Protein AF-A0A6M0G8H9-F1 (afdb_monomer_lite)

pLDDT: mean 71.39, std 15.35, range [39.88, 92.38]

Radius of gyration: 17.08 Å; chains: 1; bounding box: 27×39×50 Å

Structure (mmCIF, N/CA/C/O backbone):
data_AF-A0A6M0G8H9-F1
#
_entry.id   AF-A0A6M0G8H9-F1
#
loop_
_atom_site.group_PDB
_atom_site.id
_atom_site.type_symbol
_atom_site.label_atom_id
_atom_site.label_alt_id
_atom_site.label_comp_id
_atom_site.label_asym_id
_atom_site.label_entity_id
_atom_site.label_seq_id
_atom_site.pdbx_PDB_ins_code
_atom_site.Cartn_x
_atom_site.Cartn_y
_atom_site.Cartn_z
_atom_site.occupancy
_atom_site.B_iso_or_equiv
_atom_site.auth_seq_id
_atom_site.auth_comp_id
_atom_site.auth_asym_id
_atom_site.auth_atom_id
_atom_site.pdbx_PDB_model_num
ATOM 1 N N . MET A 1 1 ? 1.713 2.900 30.740 1.00 43.47 1 MET A N 1
ATOM 2 C CA . MET A 1 1 ? 2.068 2.726 29.312 1.00 43.47 1 MET A CA 1
ATOM 3 C C . MET A 1 1 ? 1.601 1.349 28.860 1.00 43.47 1 MET A C 1
ATOM 5 O O . MET A 1 1 ? 2.13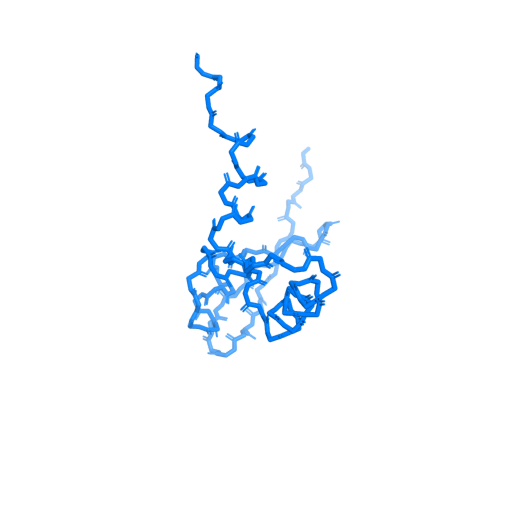2 0.356 29.339 1.00 43.47 1 MET A O 1
ATOM 9 N N . GLY A 1 2 ? 0.553 1.272 28.034 1.00 55.38 2 GLY A N 1
ATOM 10 C CA . GLY A 1 2 ? -0.006 -0.007 27.579 1.00 55.38 2 GLY A CA 1
ATOM 11 C C . GLY A 1 2 ? 0.947 -0.728 26.624 1.00 55.38 2 GLY A C 1
ATOM 12 O O . GLY A 1 2 ? 1.447 -0.128 25.676 1.00 55.38 2 GLY A O 1
ATOM 13 N N . LYS A 1 3 ? 1.216 -2.011 26.883 1.00 59.44 3 LYS A N 1
ATOM 14 C CA . LYS A 1 3 ? 2.064 -2.865 26.042 1.00 59.44 3 LYS A CA 1
ATOM 15 C C . LYS A 1 3 ? 1.413 -2.975 24.658 1.00 59.44 3 LYS A C 1
ATOM 17 O O . LYS A 1 3 ? 0.318 -3.519 24.540 1.00 59.44 3 LYS A O 1
ATOM 22 N N . VAL A 1 4 ? 2.052 -2.435 23.619 1.00 60.81 4 VAL A N 1
ATOM 23 C CA . VAL A 1 4 ? 1.546 -2.528 22.242 1.00 60.81 4 VAL A CA 1
ATOM 24 C C . VAL A 1 4 ? 1.615 -3.990 21.810 1.00 60.81 4 VAL A C 1
ATOM 26 O O . VAL A 1 4 ? 2.680 -4.502 21.472 1.00 60.81 4 VAL A O 1
ATOM 29 N N . VAL A 1 5 ? 0.482 -4.689 21.861 1.00 73.38 5 VAL A N 1
ATOM 30 C CA . VAL A 1 5 ? 0.413 -6.087 21.436 1.00 73.38 5 VAL A CA 1
ATOM 31 C C . VAL A 1 5 ? 0.386 -6.108 19.909 1.00 73.38 5 VAL A C 1
ATOM 33 O O . VAL A 1 5 ? -0.575 -5.651 19.293 1.00 73.38 5 VAL A O 1
ATOM 36 N N . LYS A 1 6 ? 1.453 -6.608 19.289 1.00 81.88 6 LYS A N 1
ATOM 37 C CA . LYS A 1 6 ? 1.514 -6.897 17.852 1.00 81.88 6 LYS A CA 1
ATOM 38 C C . LYS A 1 6 ? 1.271 -8.383 17.622 1.00 81.88 6 LYS A C 1
ATOM 40 O O . LYS A 1 6 ? 1.513 -9.200 18.508 1.00 81.88 6 LYS A O 1
ATOM 45 N N . PHE A 1 7 ? 0.796 -8.738 16.441 1.00 86.25 7 PHE A N 1
ATOM 46 C CA . PHE A 1 7 ? 0.798 -10.117 15.980 1.00 86.25 7 PHE A CA 1
ATOM 47 C C . PHE A 1 7 ? 1.237 -10.179 14.524 1.00 86.25 7 PHE A C 1
ATOM 49 O O . PHE A 1 7 ? 1.046 -9.233 13.760 1.00 86.25 7 PHE A O 1
ATOM 56 N N . GLN A 1 8 ? 1.879 -11.286 14.180 1.00 89.69 8 GLN A N 1
ATOM 57 C CA . GLN A 1 8 ? 2.435 -11.525 12.860 1.00 89.69 8 GLN A CA 1
ATOM 58 C C . GLN A 1 8 ? 1.424 -12.307 12.024 1.00 89.69 8 GLN A C 1
ATOM 60 O O . GLN A 1 8 ? 0.796 -13.251 12.506 1.00 89.69 8 GLN A O 1
ATOM 65 N N . ARG A 1 9 ? 1.249 -11.891 10.773 1.00 88.06 9 ARG A N 1
ATOM 66 C CA . ARG A 1 9 ? 0.478 -12.597 9.749 1.00 88.06 9 ARG A CA 1
ATOM 67 C C . ARG A 1 9 ? 1.385 -12.863 8.562 1.00 88.06 9 ARG A C 1
ATOM 69 O O . ARG A 1 9 ? 2.222 -12.029 8.244 1.00 88.06 9 ARG A O 1
ATOM 76 N N . TYR A 1 10 ? 1.195 -13.989 7.891 1.00 91.62 10 TYR A N 1
ATOM 77 C CA . TYR A 1 10 ? 1.904 -14.274 6.649 1.00 91.62 10 TYR A CA 1
ATOM 78 C C . TYR A 1 10 ? 1.014 -13.937 5.458 1.00 91.62 10 TYR A C 1
ATOM 80 O O . TYR A 1 10 ? -0.128 -14.389 5.384 1.00 91.62 10 TYR A O 1
ATOM 88 N N . VAL A 1 11 ? 1.541 -13.140 4.533 1.00 89.50 11 VAL A N 1
ATOM 89 C CA . VAL A 1 11 ? 0.892 -12.775 3.271 1.00 89.50 11 VAL A CA 1
ATOM 90 C C . VAL A 1 11 ? 1.862 -13.131 2.154 1.00 89.50 11 VAL A C 1
ATOM 92 O O . VAL A 1 11 ? 2.985 -12.639 2.144 1.00 89.50 11 VAL A O 1
ATOM 95 N N . ASN A 1 12 ? 1.460 -14.033 1.253 1.00 90.88 12 ASN A N 1
ATOM 96 C CA . ASN A 1 12 ? 2.296 -14.530 0.148 1.00 90.88 12 ASN A CA 1
ATOM 97 C C . ASN A 1 12 ? 3.713 -14.973 0.581 1.00 90.88 12 ASN A C 1
ATOM 99 O O . ASN A 1 12 ? 4.686 -14.745 -0.127 1.00 90.88 12 ASN A O 1
ATOM 103 N N . GLY A 1 13 ? 3.839 -15.573 1.769 1.00 90.81 13 GLY A N 1
ATOM 104 C CA . GLY A 1 13 ? 5.124 -16.023 2.322 1.00 90.81 13 GLY A CA 1
ATOM 105 C C . GLY A 1 13 ? 5.921 -14.962 3.091 1.00 90.81 13 GLY A C 1
ATOM 106 O O . GLY A 1 13 ? 6.899 -15.310 3.746 1.00 90.81 13 GLY A O 1
ATOM 107 N N . PHE A 1 14 ? 5.485 -13.700 3.106 1.00 90.50 14 PHE A N 1
ATOM 108 C CA . PHE A 1 14 ? 6.141 -12.620 3.845 1.00 90.50 14 PHE A CA 1
ATOM 109 C C . PHE A 1 14 ? 5.450 -12.343 5.180 1.00 90.50 14 PHE A C 1
ATOM 111 O O . PHE A 1 14 ? 4.222 -12.326 5.270 1.00 90.50 14 PHE A O 1
ATOM 118 N N . CYS A 1 15 ? 6.248 -12.107 6.223 1.00 92.38 15 CYS A N 1
ATOM 119 C CA . CYS A 1 15 ? 5.746 -11.770 7.550 1.00 92.38 15 CYS A CA 1
ATOM 120 C C . CYS A 1 15 ? 5.353 -10.288 7.621 1.00 92.38 15 CYS A C 1
ATOM 122 O O . CYS A 1 15 ? 6.166 -9.394 7.388 1.00 92.38 15 CYS A O 1
ATOM 124 N N . VAL A 1 16 ? 4.096 -10.037 7.972 1.00 90.44 16 VAL A N 1
ATOM 125 C CA . VAL A 1 16 ? 3.483 -8.719 8.094 1.00 90.44 16 VAL A CA 1
ATOM 126 C C . VAL A 1 16 ? 3.012 -8.528 9.531 1.00 90.44 16 VAL A C 1
ATOM 128 O O . VAL A 1 16 ? 2.187 -9.284 10.047 1.00 90.44 16 VAL A O 1
ATOM 131 N N . GLU A 1 17 ? 3.522 -7.489 10.189 1.00 88.62 17 GLU A N 1
ATOM 132 C CA . GLU A 1 17 ? 3.082 -7.122 11.533 1.00 88.62 17 GLU A CA 1
ATOM 133 C C . GLU A 1 17 ? 1.781 -6.318 11.498 1.00 88.62 17 GLU A C 1
ATOM 135 O O . GLU A 1 17 ? 1.656 -5.336 10.757 1.00 88.62 17 GLU A O 1
ATOM 140 N N . GLN A 1 18 ? 0.851 -6.692 12.377 1.00 88.50 18 GLN A N 1
ATOM 141 C CA . GLN A 1 18 ? -0.359 -5.934 12.657 1.00 88.50 18 GLN A CA 1
ATOM 142 C C . GLN A 1 18 ? -0.461 -5.606 14.149 1.00 88.50 18 GLN A C 1
ATOM 144 O O . GLN A 1 18 ? -0.256 -6.455 15.022 1.00 88.50 18 GLN A O 1
ATOM 149 N N . ARG A 1 19 ? -0.794 -4.355 14.462 1.00 86.38 19 ARG A N 1
ATOM 150 C CA . ARG A 1 19 ? -1.039 -3.902 15.829 1.00 86.38 19 ARG A CA 1
ATOM 151 C C . ARG A 1 19 ? -2.441 -4.329 16.265 1.00 86.38 19 ARG A C 1
ATOM 153 O O . ARG A 1 19 ? -3.415 -4.057 15.572 1.00 86.38 19 ARG A O 1
ATOM 160 N N . LYS A 1 20 ? -2.569 -4.979 17.425 1.00 84.44 20 LYS A N 1
ATOM 161 C CA . LYS A 1 20 ? -3.875 -5.434 17.934 1.00 84.44 20 LYS A CA 1
ATOM 162 C C . LYS A 1 20 ? -4.771 -4.294 18.407 1.00 84.44 20 LYS A C 1
ATOM 164 O O . LYS A 1 20 ? -5.981 -4.455 18.391 1.00 84.44 20 LYS A O 1
ATOM 169 N N . SER A 1 21 ? -4.194 -3.182 18.859 1.00 84.06 21 SER A N 1
ATOM 170 C CA . SER A 1 21 ? -4.959 -2.099 19.487 1.00 84.06 21 SER A CA 1
ATOM 171 C C . SER A 1 21 ? -5.811 -1.298 18.504 1.00 84.06 21 SER A C 1
ATOM 173 O O . SER A 1 21 ? -6.893 -0.864 18.868 1.00 84.06 21 SER A O 1
ATOM 175 N N . ASP A 1 22 ? -5.324 -1.085 17.282 1.00 80.75 22 ASP A N 1
ATOM 176 C CA . ASP A 1 22 ? -5.960 -0.231 16.266 1.00 80.75 22 ASP A CA 1
ATOM 177 C C . ASP A 1 22 ? -5.999 -0.885 14.874 1.00 80.75 22 ASP A C 1
ATOM 179 O O . ASP A 1 22 ? -6.486 -0.295 13.913 1.00 80.75 22 ASP A O 1
ATOM 183 N N . GLY A 1 23 ? -5.478 -2.108 14.745 1.00 81.62 23 GLY A N 1
ATOM 184 C CA . GLY A 1 23 ? -5.419 -2.824 13.479 1.00 81.62 23 GLY A CA 1
ATOM 185 C C . GLY A 1 23 ? -4.366 -2.301 12.501 1.00 81.62 23 GLY A C 1
ATOM 186 O O . GLY A 1 23 ? -4.358 -2.781 11.369 1.00 81.62 23 GLY A O 1
ATOM 187 N N . PHE A 1 24 ? -3.480 -1.377 12.896 1.00 83.06 24 PHE A N 1
ATOM 188 C CA . PHE A 1 24 ? -2.469 -0.806 12.003 1.00 83.06 24 PHE A CA 1
ATOM 189 C C . PHE A 1 24 ? -1.549 -1.886 11.421 1.00 83.06 24 PHE A C 1
ATOM 191 O O . PHE A 1 24 ? -1.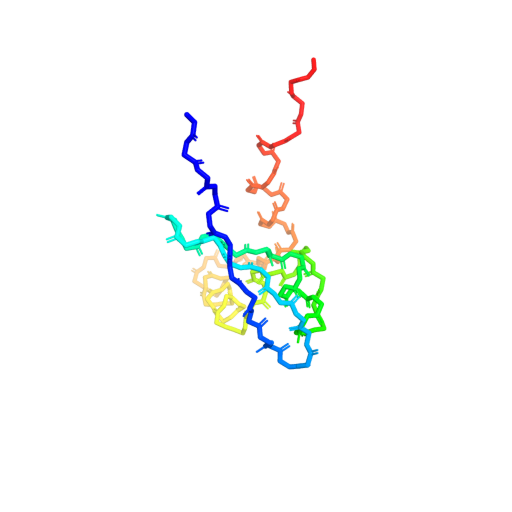005 -2.709 12.162 1.00 83.06 24 PHE A O 1
ATOM 198 N N . VAL A 1 25 ? -1.346 -1.857 10.101 1.00 86.69 25 VAL A N 1
ATOM 199 C CA . VAL A 1 25 ? -0.519 -2.815 9.350 1.00 86.69 25 VAL A CA 1
ATOM 200 C C . VAL A 1 25 ? 0.727 -2.117 8.813 1.00 86.69 25 VAL A C 1
ATOM 202 O O . VAL A 1 25 ? 0.651 -0.992 8.321 1.00 86.69 25 VAL A O 1
ATOM 205 N N . ASN A 1 26 ? 1.875 -2.795 8.861 1.00 84.31 26 ASN A N 1
ATOM 206 C CA . ASN A 1 26 ? 3.090 -2.304 8.216 1.00 84.31 26 ASN A CA 1
ATOM 207 C C . ASN A 1 26 ? 2.939 -2.325 6.680 1.00 84.31 26 ASN A C 1
ATOM 209 O O . ASN A 1 26 ? 3.023 -3.382 6.050 1.00 84.31 26 ASN A O 1
ATOM 213 N N . ALA A 1 27 ? 2.722 -1.148 6.088 1.00 80.56 27 ALA A N 1
ATOM 214 C CA . ALA A 1 27 ? 2.521 -0.984 4.649 1.00 80.56 27 ALA A CA 1
ATOM 215 C C . ALA A 1 27 ? 3.730 -1.452 3.822 1.00 80.56 27 ALA A C 1
ATOM 217 O O . ALA A 1 27 ? 3.546 -2.112 2.807 1.00 80.56 27 ALA A O 1
ATOM 218 N N . THR A 1 28 ? 4.962 -1.210 4.282 1.00 84.56 28 THR A N 1
ATOM 219 C CA . THR A 1 28 ? 6.179 -1.659 3.585 1.00 84.56 28 THR A CA 1
ATOM 220 C C . THR A 1 28 ? 6.273 -3.183 3.536 1.00 84.56 28 THR A C 1
ATOM 222 O O . THR A 1 28 ? 6.582 -3.748 2.492 1.00 84.56 28 THR A O 1
ATOM 225 N N . ALA A 1 29 ? 5.953 -3.870 4.638 1.00 85.75 29 ALA A N 1
ATOM 226 C CA . ALA A 1 29 ? 5.950 -5.335 4.663 1.00 85.75 29 ALA A CA 1
ATOM 227 C C . ALA A 1 29 ? 4.904 -5.914 3.697 1.00 85.75 29 ALA A C 1
ATOM 229 O O . ALA A 1 29 ? 5.170 -6.878 2.984 1.00 85.75 29 ALA A O 1
ATOM 230 N N . MET A 1 30 ? 3.730 -5.288 3.619 1.00 88.00 30 MET A N 1
ATOM 231 C CA . MET A 1 30 ? 2.714 -5.678 2.646 1.00 88.00 30 MET A CA 1
ATOM 232 C C . MET A 1 30 ? 3.091 -5.338 1.196 1.00 88.00 30 MET A C 1
ATOM 234 O O . MET A 1 30 ? 2.691 -6.063 0.290 1.00 88.00 30 MET A O 1
ATOM 238 N N . CYS A 1 31 ? 3.826 -4.250 0.951 1.00 86.50 31 CYS A N 1
ATOM 239 C CA . CYS A 1 31 ? 4.346 -3.911 -0.376 1.00 86.50 31 CYS A CA 1
ATOM 240 C C . CYS A 1 31 ? 5.219 -5.040 -0.909 1.00 86.50 31 CYS A C 1
ATOM 242 O O . CYS A 1 31 ? 4.963 -5.566 -1.989 1.00 86.50 31 CYS A O 1
ATOM 244 N N . VAL A 1 32 ? 6.189 -5.457 -0.092 1.00 87.00 32 VAL A N 1
ATOM 245 C CA . VAL A 1 32 ? 7.082 -6.579 -0.394 1.00 87.00 32 VAL A CA 1
ATOM 246 C C . VAL A 1 32 ? 6.275 -7.859 -0.610 1.00 87.00 32 VAL A C 1
ATOM 248 O O . VAL A 1 32 ? 6.487 -8.555 -1.597 1.00 87.00 32 VAL A O 1
ATOM 251 N N . ALA A 1 33 ? 5.276 -8.122 0.242 1.00 89.81 33 ALA A N 1
ATOM 252 C CA . ALA A 1 33 ? 4.400 -9.285 0.107 1.00 89.81 33 ALA A CA 1
ATOM 253 C C . ALA A 1 33 ? 3.635 -9.353 -1.228 1.00 89.81 33 ALA A C 1
ATOM 255 O O . ALA A 1 33 ? 3.204 -10.427 -1.644 1.00 89.81 33 ALA A O 1
ATOM 256 N N . HIS A 1 34 ? 3.430 -8.222 -1.898 1.00 85.44 34 HIS A N 1
ATOM 257 C CA . HIS A 1 34 ? 2.704 -8.141 -3.163 1.00 85.44 34 HIS A CA 1
ATOM 258 C C . HIS A 1 34 ? 3.586 -7.777 -4.357 1.00 85.44 34 HIS A C 1
ATOM 260 O O . HIS A 1 34 ? 3.029 -7.512 -5.422 1.00 85.44 34 HIS A O 1
ATOM 266 N N . ASP A 1 35 ? 4.910 -7.762 -4.183 1.00 85.75 35 ASP A N 1
ATOM 267 C CA . ASP A 1 35 ? 5.870 -7.315 -5.196 1.00 85.75 35 ASP A CA 1
ATOM 268 C C . ASP A 1 35 ? 5.513 -5.922 -5.756 1.00 85.75 35 ASP A C 1
ATOM 270 O O . ASP A 1 35 ? 5.398 -5.692 -6.960 1.00 85.75 35 ASP A O 1
ATOM 274 N N . LYS A 1 36 ? 5.226 -4.983 -4.845 1.00 80.44 36 LYS A N 1
ATOM 275 C CA . LYS A 1 36 ? 4.857 -3.599 -5.168 1.00 80.44 36 LYS A CA 1
ATOM 276 C C . LYS A 1 36 ? 5.790 -2.605 -4.507 1.00 80.44 36 LYS A C 1
ATOM 278 O O . LYS A 1 36 ? 6.135 -2.741 -3.339 1.00 80.44 36 LYS A O 1
ATOM 283 N N . ASP A 1 37 ? 6.089 -1.529 -5.222 1.00 79.19 37 ASP A N 1
ATOM 284 C CA . ASP A 1 37 ? 6.679 -0.332 -4.628 1.00 79.19 37 ASP A CA 1
ATOM 285 C C . ASP A 1 37 ? 5.635 0.386 -3.741 1.00 79.19 37 ASP A C 1
ATOM 287 O O . ASP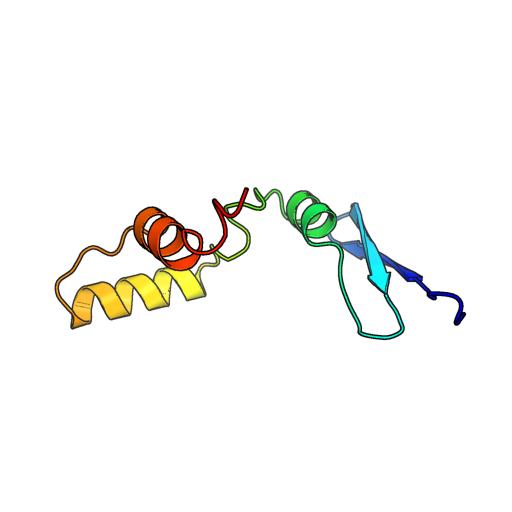 A 1 37 ? 4.452 0.460 -4.086 1.00 79.19 37 ASP A O 1
ATOM 291 N N . ILE A 1 38 ? 6.059 0.948 -2.604 1.00 75.06 38 ILE A N 1
ATOM 292 C CA . ILE A 1 38 ? 5.218 1.783 -1.727 1.00 75.06 38 ILE A CA 1
ATOM 293 C C . ILE A 1 38 ? 4.670 3.017 -2.448 1.00 75.06 38 ILE A C 1
ATOM 295 O O . ILE A 1 38 ? 3.518 3.395 -2.226 1.00 75.06 38 ILE A O 1
ATOM 299 N N . ALA A 1 39 ? 5.421 3.582 -3.397 1.00 75.50 39 ALA A N 1
ATOM 300 C CA . ALA A 1 39 ? 4.939 4.641 -4.279 1.00 75.50 39 ALA A CA 1
ATOM 301 C C . ALA A 1 39 ? 3.744 4.182 -5.139 1.00 75.50 39 ALA A C 1
ATOM 303 O O . ALA A 1 39 ? 2.949 4.998 -5.605 1.00 75.50 39 ALA A O 1
ATOM 304 N N . GLN A 1 40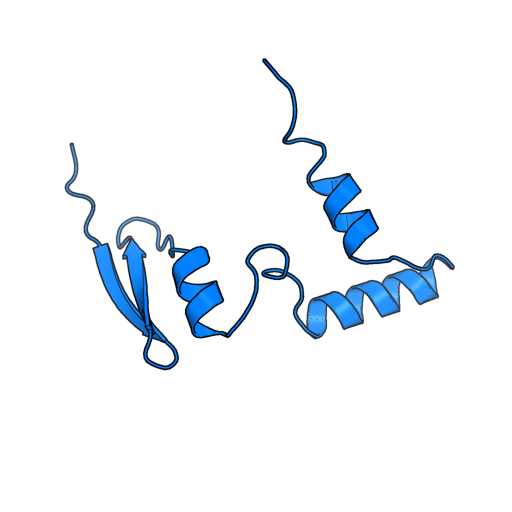 ? 3.587 2.868 -5.320 1.00 70.19 40 GLN A N 1
ATOM 305 C CA . GLN A 1 40 ? 2.510 2.229 -6.068 1.00 70.19 40 GLN A CA 1
ATOM 306 C C . GLN A 1 40 ? 1.461 1.553 -5.178 1.00 70.19 40 GLN A C 1
ATOM 308 O O . GLN A 1 40 ? 0.586 0.841 -5.671 1.00 70.19 40 GLN A O 1
ATOM 313 N N . TRP A 1 41 ? 1.475 1.813 -3.872 1.00 69.19 41 TRP A N 1
ATOM 314 C CA . TRP A 1 41 ? 0.548 1.191 -2.930 1.00 69.19 41 TRP A CA 1
ATOM 315 C C . TRP A 1 41 ? -0.930 1.400 -3.304 1.00 69.19 41 TRP A C 1
ATOM 317 O O . TRP A 1 41 ? -1.725 0.458 -3.310 1.00 69.19 41 TRP A O 1
ATOM 327 N N . PHE A 1 42 ? -1.294 2.622 -3.713 1.00 67.69 42 PHE A N 1
ATOM 328 C CA . PHE A 1 42 ? -2.659 2.955 -4.151 1.00 67.69 42 PHE A CA 1
ATOM 329 C C . PHE A 1 42 ? -2.931 2.673 -5.637 1.00 67.69 42 PHE A C 1
ATOM 331 O O . PHE A 1 42 ? -4.068 2.826 -6.094 1.00 67.69 42 PHE A O 1
ATOM 338 N N . LEU A 1 43 ? -1.923 2.236 -6.397 1.00 69.38 43 LEU A N 1
ATOM 339 C CA . LEU A 1 43 ? -2.047 1.843 -7.802 1.00 69.38 43 LEU A CA 1
ATOM 340 C C . LEU A 1 43 ? -2.646 0.430 -7.888 1.00 69.38 43 LEU A C 1
ATOM 342 O O . LEU A 1 43 ? -1.983 -0.563 -8.182 1.00 69.38 43 LEU A O 1
ATOM 346 N N . ASN A 1 44 ? -3.943 0.328 -7.602 1.00 72.44 44 ASN A N 1
ATOM 347 C CA . ASN A 1 44 ? -4.730 -0.873 -7.867 1.00 72.44 44 ASN A CA 1
ATOM 348 C C . ASN A 1 44 ? -5.580 -0.691 -9.143 1.00 72.44 44 ASN A C 1
ATOM 350 O O . ASN A 1 44 ? -5.828 0.432 -9.591 1.00 72.44 44 ASN A O 1
ATOM 354 N N . ARG A 1 45 ? -6.009 -1.805 -9.759 1.00 68.75 45 ARG A N 1
ATOM 355 C CA . ARG A 1 45 ? -6.775 -1.782 -11.023 1.00 68.75 45 ARG A CA 1
ATOM 356 C C . ARG A 1 45 ? -8.044 -0.931 -10.916 1.00 68.75 45 ARG A C 1
ATOM 358 O O . ARG A 1 45 ? -8.367 -0.225 -11.864 1.00 68.75 45 ARG A O 1
ATOM 365 N N . SER A 1 46 ? -8.725 -0.953 -9.771 1.00 72.25 46 SER A N 1
ATOM 366 C CA . SER A 1 46 ? -9.903 -0.117 -9.509 1.00 72.25 46 SER A CA 1
ATOM 367 C C . SER A 1 46 ? -9.574 1.378 -9.438 1.00 72.25 46 SER A C 1
ATOM 369 O O . SER A 1 46 ? -10.316 2.175 -10.004 1.00 72.25 46 SER A O 1
ATOM 371 N N . THR A 1 47 ? -8.447 1.772 -8.837 1.00 70.44 47 THR A N 1
ATOM 372 C CA . THR A 1 47 ? -7.964 3.161 -8.817 1.00 70.44 47 THR A CA 1
ATOM 373 C C . THR A 1 47 ? -7.677 3.627 -10.238 1.00 70.44 47 THR A C 1
ATOM 375 O O . THR A 1 47 ? -8.128 4.694 -10.639 1.00 70.44 47 THR A O 1
ATOM 378 N N . LEU A 1 48 ? -6.988 2.809 -11.037 1.00 71.06 48 LEU A N 1
ATOM 379 C CA . LEU A 1 48 ? -6.724 3.111 -12.446 1.00 71.06 48 LEU A CA 1
ATOM 380 C C . LEU A 1 48 ? -8.016 3.212 -13.268 1.00 71.06 48 LEU A C 1
ATOM 382 O O . LEU A 1 48 ? -8.163 4.134 -14.068 1.00 71.06 48 LEU A O 1
ATOM 386 N N . ALA A 1 49 ? -8.971 2.305 -13.052 1.00 72.75 49 ALA A N 1
ATOM 387 C CA . ALA A 1 49 ? -10.268 2.329 -13.722 1.00 72.75 49 ALA A CA 1
ATOM 388 C C . ALA A 1 49 ? -11.072 3.591 -13.373 1.00 72.75 49 ALA A C 1
ATOM 390 O O . ALA A 1 49 ? -11.615 4.237 -14.269 1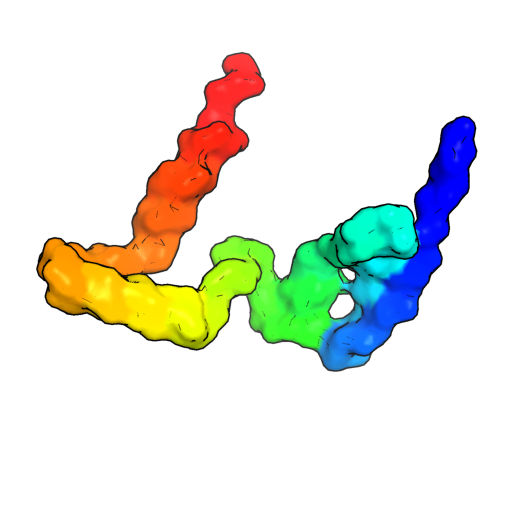.00 72.75 49 ALA A O 1
ATOM 391 N N . LEU A 1 50 ? -11.090 3.983 -12.096 1.00 73.69 50 LEU A N 1
ATOM 392 C CA . LEU A 1 50 ? -11.718 5.219 -11.639 1.00 73.69 50 LEU A CA 1
ATOM 393 C C . LEU A 1 50 ? -11.048 6.446 -12.266 1.00 73.69 50 LEU A C 1
ATOM 395 O O . LEU A 1 50 ? -11.737 7.311 -12.800 1.00 73.69 50 LEU A O 1
ATOM 399 N N . LEU A 1 51 ? -9.715 6.514 -12.251 1.00 70.38 51 LEU A N 1
ATOM 400 C CA . LEU A 1 51 ? -8.973 7.625 -12.850 1.00 70.38 51 LEU A CA 1
ATOM 401 C C . LEU A 1 51 ? -9.224 7.728 -14.358 1.00 70.38 51 LEU A C 1
ATOM 403 O O . LEU A 1 51 ? -9.431 8.830 -14.857 1.00 70.38 51 LEU A O 1
ATOM 407 N N . ASN A 1 52 ? -9.305 6.601 -15.068 1.00 73.06 52 ASN A N 1
ATOM 408 C CA . ASN A 1 52 ? -9.686 6.568 -16.480 1.00 73.06 52 ASN A CA 1
ATOM 409 C C . ASN A 1 52 ? -11.126 7.053 -16.708 1.00 73.06 52 ASN A C 1
ATOM 411 O O . ASN A 1 52 ? -11.377 7.812 -17.643 1.00 73.06 52 ASN A O 1
ATOM 415 N N . ALA A 1 53 ? -12.075 6.651 -15.859 1.00 76.75 53 ALA A N 1
ATOM 416 C CA . ALA A 1 53 ? -13.460 7.113 -15.944 1.00 76.75 53 ALA A CA 1
ATOM 417 C C . ALA A 1 53 ? -13.572 8.629 -15.696 1.00 76.75 53 ALA A C 1
ATOM 419 O O . ALA A 1 53 ? -14.261 9.334 -16.435 1.00 76.75 53 ALA A O 1
ATOM 420 N N . LEU A 1 54 ? -12.843 9.149 -14.704 1.00 72.00 54 LEU A N 1
ATOM 421 C CA . LEU A 1 54 ? -12.770 10.581 -14.414 1.00 72.00 54 LEU A CA 1
ATOM 422 C C . LEU A 1 54 ? -12.095 11.348 -15.558 1.00 72.00 54 LEU A C 1
ATOM 424 O O . LEU A 1 54 ? -12.613 12.374 -15.991 1.00 72.00 54 LEU A O 1
ATOM 428 N N . ALA A 1 55 ? -10.995 10.833 -16.105 1.00 73.69 55 ALA A N 1
ATOM 429 C CA . ALA A 1 55 ? -10.302 11.429 -17.244 1.00 73.69 55 ALA A CA 1
ATOM 430 C C . ALA A 1 55 ? -11.219 11.574 -18.469 1.00 73.69 55 ALA A C 1
ATOM 432 O O . ALA A 1 55 ? -11.267 12.644 -19.075 1.00 73.69 55 ALA A O 1
ATOM 433 N N . ARG A 1 56 ? -12.009 10.533 -18.782 1.00 74.12 56 ARG A N 1
ATOM 434 C CA . ARG A 1 56 ? -13.023 10.564 -19.852 1.00 74.12 56 ARG A CA 1
ATOM 435 C C . ARG A 1 56 ? -14.107 11.609 -19.594 1.00 74.12 56 ARG A C 1
ATOM 437 O O . ARG A 1 56 ? -14.500 12.310 -20.517 1.00 74.12 56 ARG A O 1
ATOM 444 N N . ARG A 1 57 ? -14.573 11.733 -18.347 1.00 71.62 57 ARG A N 1
ATOM 445 C CA . ARG A 1 57 ? -15.634 12.681 -17.971 1.00 71.62 57 ARG A CA 1
ATOM 446 C C . ARG A 1 57 ? -15.175 14.140 -18.001 1.00 71.62 57 ARG A C 1
ATOM 448 O O . ARG A 1 57 ? -15.958 15.010 -18.361 1.00 71.62 57 ARG A O 1
ATOM 455 N N . PHE A 1 58 ? -13.934 14.409 -17.603 1.00 76.56 58 PHE A N 1
ATOM 456 C CA . PHE A 1 58 ? -13.402 15.769 -17.460 1.00 76.56 58 PHE A CA 1
ATOM 457 C C . PHE A 1 58 ? -12.467 16.197 -18.602 1.00 76.56 58 PHE A C 1
ATOM 459 O O . PHE A 1 58 ? -11.909 17.292 -18.546 1.00 76.56 58 PHE A O 1
ATOM 466 N N . GLY A 1 59 ? -12.265 15.346 -19.616 1.00 63.16 59 GLY A N 1
ATOM 467 C CA . GLY A 1 59 ? -11.432 15.639 -20.788 1.00 63.16 59 GLY A CA 1
ATOM 468 C C . GLY A 1 59 ? -9.943 15.841 -20.481 1.00 63.16 59 GLY A C 1
ATOM 469 O O . GLY A 1 59 ? -9.230 16.442 -21.279 1.00 63.16 59 GLY A O 1
ATOM 470 N N . LYS A 1 60 ? -9.454 15.380 -19.322 1.00 60.66 60 LYS A N 1
ATOM 471 C CA . LYS A 1 60 ? -8.057 15.546 -18.888 1.00 60.66 60 LYS A CA 1
ATOM 472 C C . LYS A 1 60 ? -7.404 14.187 -18.714 1.00 60.66 60 LYS A C 1
ATOM 474 O O . LYS A 1 60 ? -7.899 13.369 -17.947 1.00 60.66 60 LYS A O 1
ATOM 479 N N . VAL A 1 61 ? -6.264 13.963 -19.368 1.00 55.97 61 VAL A N 1
ATOM 480 C CA . VAL A 1 61 ? -5.428 12.783 -19.109 1.00 55.97 61 VAL A CA 1
ATOM 481 C C . VAL A 1 61 ? -4.827 12.934 -17.716 1.00 55.97 61 VAL A C 1
ATOM 483 O O . VAL A 1 61 ? -3.901 13.712 -17.493 1.00 55.97 61 VAL A O 1
ATOM 486 N N . ILE A 1 62 ? -5.395 12.218 -16.753 1.00 55.81 62 ILE A N 1
ATOM 487 C CA . ILE A 1 62 ? -4.889 12.200 -15.389 1.00 55.81 62 ILE A CA 1
ATOM 488 C C . ILE A 1 62 ? -3.816 11.117 -15.306 1.00 55.81 62 ILE A C 1
ATOM 490 O O . ILE A 1 62 ? -4.108 9.942 -15.094 1.00 55.81 62 ILE A O 1
ATOM 494 N N . PHE A 1 63 ? -2.552 11.514 -15.457 1.00 56.09 63 PHE A N 1
ATOM 495 C CA . PHE A 1 63 ? -1.448 10.652 -15.054 1.00 56.09 63 PHE A CA 1
ATOM 496 C C . PHE A 1 63 ? -1.467 10.511 -13.536 1.00 56.09 63 PHE A C 1
ATOM 498 O O . PHE A 1 63 ? -1.463 11.511 -12.811 1.00 56.09 63 PHE A O 1
ATOM 505 N N . VAL A 1 64 ? -1.463 9.266 -13.058 1.00 54.53 64 VAL A N 1
ATOM 506 C CA . VAL A 1 64 ? -1.481 8.933 -11.626 1.00 54.53 64 VAL A CA 1
ATOM 507 C C . VAL A 1 64 ? -0.338 9.627 -10.883 1.00 54.53 64 VAL A C 1
ATOM 509 O O . VAL A 1 64 ? -0.539 10.137 -9.785 1.00 54.53 64 VAL A O 1
ATOM 512 N N . SER A 1 65 ? 0.823 9.767 -11.531 1.00 54.62 65 SER A N 1
ATOM 513 C CA . SER A 1 65 ? 1.970 10.508 -11.003 1.00 54.62 65 SER A CA 1
ATOM 514 C C . SER A 1 65 ? 1.663 11.985 -10.746 1.00 54.62 65 SER A C 1
ATOM 516 O O . SER A 1 65 ? 2.118 12.532 -9.747 1.00 54.62 65 SER A O 1
ATOM 518 N N . SER A 1 66 ? 0.849 12.639 -11.581 1.00 52.50 66 SER A N 1
ATOM 519 C CA . SER A 1 66 ? 0.478 14.048 -11.387 1.00 52.50 66 SER A CA 1
ATOM 520 C C . SER A 1 66 ? -0.469 14.241 -10.202 1.00 52.50 66 SER A C 1
ATOM 522 O O . SER A 1 66 ? -0.374 15.243 -9.494 1.00 52.50 66 SER A O 1
ATOM 524 N N . LEU A 1 67 ? -1.346 13.263 -9.954 1.00 51.69 67 LEU A N 1
ATOM 525 C CA . LEU A 1 67 ? -2.300 13.301 -8.852 1.00 51.69 67 LEU A CA 1
ATOM 526 C C . LEU A 1 67 ? -1.601 12.972 -7.530 1.00 51.69 67 LEU A C 1
ATOM 528 O O . LEU A 1 67 ? -1.763 13.715 -6.568 1.00 51.69 67 LEU A O 1
ATOM 532 N N . PHE A 1 68 ? -0.711 11.975 -7.514 1.00 53.66 68 PHE A N 1
ATOM 533 C CA . PHE A 1 68 ? 0.196 11.740 -6.385 1.00 53.66 68 PHE A CA 1
ATOM 534 C C . PHE A 1 68 ? 1.021 12.991 -6.067 1.00 53.66 68 PHE A C 1
ATOM 536 O O . PHE A 1 68 ? 1.040 13.444 -4.929 1.00 53.66 68 PHE A O 1
ATOM 543 N N . ARG A 1 69 ? 1.613 13.630 -7.081 1.00 48.28 69 ARG A N 1
ATOM 544 C CA . ARG A 1 69 ? 2.430 14.840 -6.908 1.00 48.28 69 ARG A CA 1
ATOM 545 C C . ARG A 1 69 ? 1.631 16.077 -6.494 1.00 48.28 69 ARG A C 1
ATOM 547 O O . ARG A 1 69 ? 2.237 17.032 -6.026 1.00 48.28 69 ARG A O 1
ATOM 554 N N . LYS A 1 70 ? 0.309 16.103 -6.692 1.00 50.78 70 LYS A N 1
ATOM 555 C CA . LYS A 1 70 ? -0.565 17.201 -6.248 1.00 50.78 70 LYS A CA 1
ATOM 556 C C . LYS A 1 70 ? -1.129 16.959 -4.847 1.00 50.78 70 LYS A C 1
ATOM 558 O O . LYS A 1 70 ? -1.243 17.912 -4.089 1.00 50.78 70 LYS A O 1
ATOM 563 N N . TYR A 1 71 ? -1.4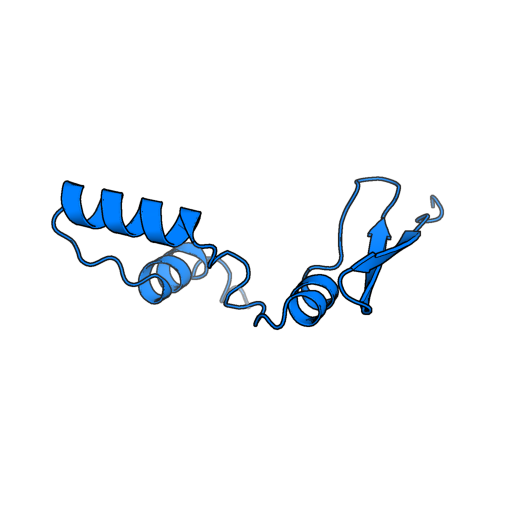43 15.712 -4.498 1.00 49.81 71 TYR A N 1
ATOM 564 C CA . TYR A 1 71 ? -1.996 15.356 -3.187 1.00 49.81 71 TYR A CA 1
ATOM 565 C C . TYR A 1 71 ? -0.922 15.116 -2.112 1.00 49.81 71 TYR A C 1
ATOM 567 O O . TYR A 1 71 ? -1.186 15.384 -0.947 1.00 49.81 71 TYR A O 1
ATOM 575 N N . PHE A 1 72 ? 0.296 14.695 -2.478 1.00 48.03 72 PHE A N 1
ATOM 576 C CA . PHE A 1 72 ? 1.413 14.511 -1.534 1.00 48.03 72 PHE A CA 1
ATOM 577 C C . PHE A 1 72 ? 2.388 15.696 -1.462 1.00 48.03 72 PHE A C 1
ATOM 579 O O . PHE A 1 72 ? 3.195 15.751 -0.542 1.00 48.03 72 PHE A O 1
ATOM 586 N N . ARG A 1 73 ? 2.267 16.714 -2.331 1.00 47.34 73 ARG A N 1
ATOM 587 C CA . ARG A 1 73 ? 3.003 17.991 -2.177 1.00 47.34 73 ARG A CA 1
ATOM 588 C C . ARG A 1 73 ? 2.535 18.860 -0.997 1.00 47.34 73 ARG A C 1
ATOM 590 O O . ARG A 1 73 ? 2.958 20.001 -0.881 1.00 47.34 73 ARG A O 1
ATOM 597 N N . GLY A 1 74 ? 1.666 18.335 -0.135 1.00 43.75 74 GLY A N 1
ATOM 598 C CA . GLY A 1 74 ? 1.371 18.913 1.177 1.00 43.75 74 GLY A CA 1
ATOM 599 C C . GLY A 1 74 ? 2.253 18.370 2.310 1.00 43.75 74 GLY A C 1
ATOM 600 O O . GLY A 1 74 ? 2.010 18.730 3.455 1.00 43.75 74 GLY A O 1
ATOM 601 N N . LEU A 1 75 ? 3.218 17.485 2.021 1.00 48.22 75 LEU A N 1
ATOM 602 C CA . LEU A 1 75 ? 4.073 16.832 3.025 1.00 48.22 75 LEU A CA 1
ATOM 603 C C . LEU A 1 75 ? 5.571 17.154 2.898 1.00 48.22 75 LEU A C 1
ATOM 605 O O . LEU A 1 75 ? 6.362 16.589 3.644 1.00 48.22 75 LEU A O 1
ATOM 609 N N . GLU A 1 76 ? 5.969 18.080 2.024 1.00 45.44 76 GLU A N 1
ATOM 610 C CA . GLU A 1 76 ? 7.340 18.602 2.011 1.00 45.44 76 GLU A CA 1
ATOM 611 C C . GLU A 1 76 ? 7.344 20.111 2.280 1.00 45.44 76 GLU A C 1
ATOM 613 O O . GLU A 1 76 ? 6.631 20.862 1.616 1.00 45.44 76 GLU A O 1
ATOM 618 N N . THR A 1 77 ? 8.180 20.465 3.266 1.00 44.69 77 THR A N 1
ATOM 619 C CA . THR A 1 77 ? 8.646 21.775 3.758 1.00 44.69 77 THR A CA 1
ATOM 620 C C . THR A 1 77 ? 7.782 22.548 4.770 1.00 44.69 77 THR A C 1
ATOM 622 O O . THR A 1 77 ? 7.160 23.572 4.490 1.00 44.69 77 THR A O 1
ATOM 625 N N . LYS A 1 78 ? 7.885 22.117 6.034 1.00 39.88 78 LYS A N 1
ATOM 626 C CA . LYS A 1 78 ? 8.245 23.027 7.135 1.00 39.88 78 LYS A CA 1
ATOM 627 C C . LYS A 1 78 ? 9.492 22.472 7.825 1.00 39.88 78 LYS A C 1
ATOM 629 O O . LYS A 1 78 ? 9.363 21.680 8.752 1.00 39.88 78 LYS A O 1
ATOM 634 N N . ASP A 1 79 ? 10.644 22.883 7.313 1.00 42.38 79 ASP A N 1
ATOM 635 C CA . ASP A 1 79 ? 11.810 23.190 8.143 1.00 42.38 79 ASP A CA 1
ATOM 636 C C . ASP A 1 79 ? 11.889 24.720 8.228 1.00 42.38 79 ASP A C 1
ATOM 638 O O . ASP A 1 79 ? 11.636 25.366 7.179 1.00 42.38 79 ASP A O 1
#

Secondary structure (DSSP, 8-state):
-----EEEEEETTEEEEEETTT--B-HHHHHHHTT--GGGTT--HHHHHHHHHHHHHHT----HHHHHHHHSTTSS---

Foldseek 3Di:
DDDFDWDWDAACNFTWIATPPPRDTDLVSVCVSVVHDSLCSVVDPVSVVVLVVVCVVVVHNDDVVVVCCVVCVVPDDDD

Sequence (79 aa):
MGKVVKFQRYVNGFCVEQRKSDGFVNATAMCVAHDKDIAQWFLNRSTLALLNALARRFGKVIFVSSLFRKYFRGLETKD